Protein AF-X0XJQ6-F1 (afdb_monomer_lite)

Secondary structure (DSSP, 8-state):
----SS---S--------HHHHHHHHHHHHHHHHHHHHHHHHHHT--HHHHHHSHHHHHHHHHH-HHHHHHTT--HHHHHHHHS--

Organism: NCBI:txid412755

pLDDT: mean 89.47, std 9.41, range [48.34, 96.94]

Foldseek 3Di:
DPDDPDDPPDDDDDDDDCPVVVVVVVCVLCVLVLVLLVLVCVVVVHDSVVSSVCVVVVLVVCLVDVVVCVVSVDDPVSNVSSPDDD

Sequence (86 aa):
AASKQNQKTGFTSYKKPTRILKIWLNNQRTAKKKSIAKKYAKYVHVGEKRALQEFPIIKQILKSNQAIQEELKLNEEEIEYLGKPI

Structure (mmCIF, N/CA/C/O backbone):
data_AF-X0XJQ6-F1
#
_entry.id   AF-X0XJQ6-F1
#
loop_
_atom_site.group_PDB
_atom_site.id
_atom_site.type_symbol
_atom_site.label_atom_id
_atom_site.label_alt_id
_atom_site.label_comp_id
_atom_site.label_asym_id
_atom_site.label_entity_id
_atom_site.label_seq_id
_atom_site.pdbx_PDB_ins_code
_atom_site.Cartn_x
_atom_site.Cartn_y
_atom_site.Cartn_z
_atom_site.occupancy
_atom_site.B_iso_or_equiv
_atom_site.auth_seq_id
_atom_site.auth_comp_id
_atom_site.auth_asym_id
_atom_site.auth_atom_id
_atom_site.pdbx_PDB_model_num
ATOM 1 N N . ALA A 1 1 ? -29.328 29.467 15.463 1.00 48.34 1 ALA A N 1
ATOM 2 C CA . ALA A 1 1 ? -28.849 28.406 16.373 1.00 48.34 1 ALA A CA 1
ATOM 3 C C . ALA A 1 1 ? -29.380 27.060 15.883 1.00 48.34 1 ALA A C 1
ATOM 5 O O . ALA A 1 1 ? -30.587 26.866 15.889 1.00 48.34 1 ALA A O 1
ATOM 6 N N . ALA A 1 2 ? -28.526 26.165 15.377 1.00 51.56 2 ALA A N 1
ATOM 7 C CA . ALA A 1 2 ? -28.964 24.865 14.859 1.00 51.56 2 ALA A CA 1
ATOM 8 C C . ALA A 1 2 ? -29.205 23.887 16.024 1.00 51.56 2 ALA A C 1
ATOM 10 O O . ALA A 1 2 ? -28.348 23.076 16.375 1.00 51.56 2 ALA A O 1
ATOM 11 N N . SER A 1 3 ? -30.362 24.038 16.671 1.00 61.84 3 SER A N 1
ATOM 12 C CA . SER A 1 3 ? -30.860 23.132 17.704 1.00 61.84 3 SER A CA 1
ATOM 13 C C . SER A 1 3 ? -31.174 21.780 17.066 1.00 61.84 3 SER A C 1
ATOM 15 O O . SER A 1 3 ? -31.911 21.704 16.083 1.00 61.84 3 SER A O 1
ATOM 17 N N . LYS A 1 4 ? -30.572 20.703 17.575 1.00 72.44 4 LYS A N 1
ATOM 18 C CA . LYS A 1 4 ? -30.859 19.346 17.098 1.00 72.44 4 LYS A CA 1
ATOM 19 C C . LYS A 1 4 ? -32.345 19.051 17.331 1.00 72.44 4 LYS A C 1
ATOM 21 O O . LYS A 1 4 ? -32.819 19.209 18.447 1.00 72.44 4 LYS A O 1
ATOM 26 N N . GLN A 1 5 ? -33.030 18.580 16.288 1.00 71.88 5 GLN A N 1
ATOM 27 C CA . GLN A 1 5 ? -34.472 18.279 16.276 1.00 71.88 5 GLN A CA 1
ATOM 28 C C . GLN A 1 5 ? -34.915 17.304 17.386 1.00 71.88 5 GLN A C 1
ATOM 30 O O . GLN A 1 5 ? -36.054 17.370 17.820 1.00 71.88 5 GLN A O 1
ATOM 35 N N . ASN A 1 6 ? -34.017 16.442 17.884 1.00 77.44 6 ASN A N 1
ATOM 36 C CA . ASN A 1 6 ? -34.285 15.524 18.993 1.00 77.44 6 ASN A CA 1
ATOM 37 C C . ASN A 1 6 ? -33.180 15.576 20.055 1.00 77.44 6 ASN A C 1
ATOM 39 O O . ASN A 1 6 ? -31.982 15.576 19.738 1.00 77.44 6 ASN A O 1
ATOM 43 N N . GLN A 1 7 ? -33.591 15.562 21.324 1.00 77.44 7 GLN A N 1
ATOM 44 C CA . GLN A 1 7 ? -32.689 15.451 22.467 1.00 77.44 7 GLN A CA 1
ATOM 45 C C . GLN A 1 7 ? -32.158 14.017 22.580 1.00 77.44 7 GLN A C 1
ATOM 47 O O . GLN A 1 7 ? -32.903 13.048 22.455 1.00 77.44 7 GLN A O 1
ATOM 52 N N . LYS A 1 8 ? -30.849 13.864 22.808 1.00 79.19 8 LYS A N 1
ATOM 53 C CA . LYS A 1 8 ? -30.248 12.543 23.033 1.00 79.19 8 LYS A CA 1
ATOM 54 C C . LYS A 1 8 ? -30.537 12.102 24.469 1.00 79.19 8 LYS A C 1
ATOM 56 O O . LYS A 1 8 ? -29.812 12.486 25.376 1.00 79.19 8 LYS A O 1
ATOM 61 N N . THR A 1 9 ? -31.570 11.291 24.667 1.00 81.25 9 THR A N 1
ATOM 62 C CA . THR A 1 9 ? -32.053 10.817 25.979 1.00 81.25 9 THR A CA 1
ATOM 63 C C . THR A 1 9 ? -31.260 9.630 26.560 1.00 81.25 9 THR A C 1
ATOM 65 O O . THR A 1 9 ? -31.792 8.845 27.335 1.00 81.25 9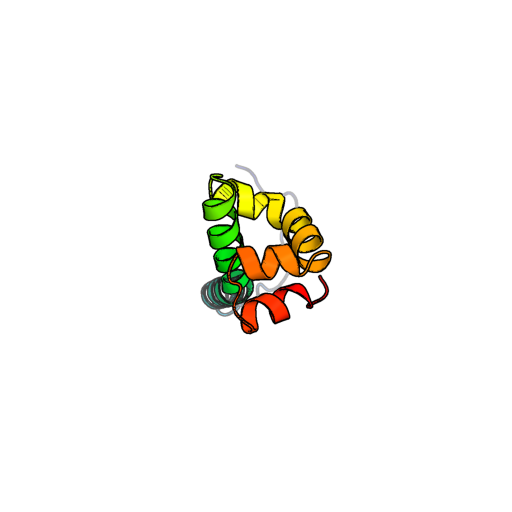 THR A O 1
ATOM 68 N N . GLY A 1 10 ? -29.975 9.477 26.214 1.00 85.19 10 GLY A N 1
ATOM 69 C CA . GLY A 1 10 ? -29.140 8.340 26.634 1.00 85.19 10 GLY A CA 1
ATOM 70 C C . GLY A 1 10 ? -27.868 8.743 27.384 1.00 85.19 10 GLY A C 1
ATOM 71 O O . GLY A 1 10 ? -27.331 9.834 27.186 1.00 85.19 10 GLY A O 1
ATOM 72 N N . PHE A 1 11 ? -27.343 7.833 28.211 1.00 86.75 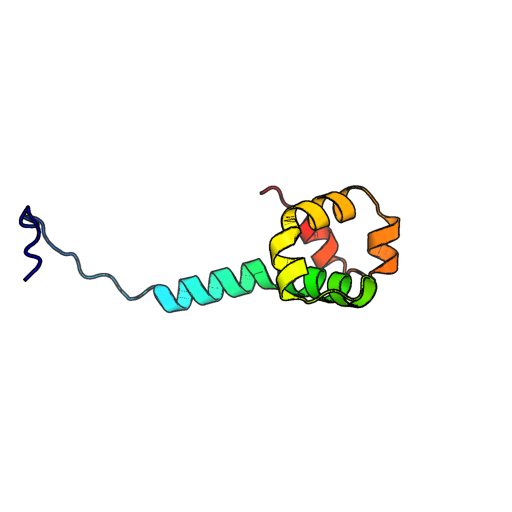11 PHE A N 1
ATOM 73 C CA . PHE A 1 11 ? -26.077 8.029 28.921 1.00 86.75 11 PHE A CA 1
ATOM 74 C C . PHE A 1 11 ? -24.897 8.126 27.941 1.00 86.75 11 PHE A C 1
ATOM 76 O O . PHE A 1 11 ? -24.632 7.207 27.161 1.00 86.75 11 PHE A O 1
ATOM 83 N N . THR A 1 12 ? -24.150 9.232 27.990 1.00 83.94 12 THR A N 1
ATOM 84 C CA . THR A 1 12 ? -22.920 9.386 27.199 1.00 83.94 12 THR A CA 1
ATOM 85 C C . THR A 1 12 ? -21.754 8.762 27.959 1.00 83.94 12 THR A C 1
ATOM 87 O O . THR A 1 12 ? -21.100 9.415 28.766 1.00 83.94 12 THR A O 1
ATOM 90 N N . SER A 1 13 ? -21.491 7.480 27.700 1.00 87.38 13 SER A N 1
ATOM 91 C CA . SER A 1 13 ? -20.347 6.778 28.289 1.00 87.38 13 SER A CA 1
ATOM 92 C C . SER A 1 13 ? -19.024 7.406 27.838 1.00 87.38 13 SER A C 1
ATOM 94 O O . SER A 1 13 ? -18.757 7.534 26.637 1.00 87.38 13 SER A O 1
ATOM 96 N N . TYR A 1 14 ? -18.188 7.787 28.807 1.00 89.81 14 TYR A N 1
ATOM 97 C CA . TYR A 1 14 ? -16.835 8.268 28.550 1.00 89.81 14 TYR A CA 1
ATOM 98 C C . TYR A 1 14 ? -15.991 7.154 27.921 1.00 89.81 14 TYR A C 1
ATOM 100 O O . TYR A 1 14 ? -15.899 6.044 28.444 1.00 89.81 14 TYR A O 1
ATOM 108 N N . LYS A 1 15 ? -15.345 7.457 26.793 1.00 89.31 15 LYS A N 1
ATOM 109 C CA . LYS A 1 15 ? -14.416 6.545 26.118 1.00 89.31 15 LYS A CA 1
ATOM 110 C C . LYS A 1 15 ? -13.042 7.183 26.040 1.00 89.31 15 LYS A C 1
ATOM 112 O O . LYS A 1 15 ? -12.915 8.345 25.657 1.00 89.31 15 LYS A O 1
ATOM 117 N N . LYS A 1 16 ? -12.006 6.388 26.312 1.00 92.75 16 LYS A N 1
ATOM 118 C CA . LYS A 1 16 ? -10.616 6.812 26.119 1.00 92.75 16 LYS A CA 1
ATOM 119 C C . LYS A 1 16 ? -10.367 7.239 24.661 1.00 92.75 16 LYS A C 1
ATOM 121 O O . LYS A 1 16 ? -10.876 6.587 23.739 1.00 92.75 16 LYS A O 1
ATOM 126 N N . PRO A 1 17 ? -9.573 8.294 24.414 1.00 93.94 17 PRO A N 1
ATOM 127 C CA . PRO A 1 17 ? -9.263 8.733 23.061 1.00 93.94 17 PRO A CA 1
ATOM 128 C C . PRO A 1 17 ? -8.453 7.658 22.324 1.00 93.94 17 PRO A C 1
ATOM 130 O O . PRO A 1 17 ? -7.315 7.362 22.662 1.00 93.94 17 PRO A O 1
ATOM 133 N N . THR A 1 18 ? -9.034 7.076 21.273 1.00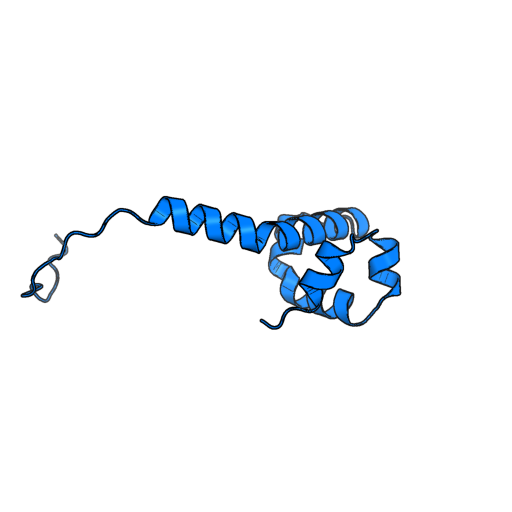 96.00 18 THR A N 1
ATOM 134 C CA . THR A 1 18 ? -8.374 6.051 20.432 1.00 96.00 18 THR A CA 1
ATOM 135 C C . THR A 1 18 ? -7.847 6.609 19.110 1.00 96.00 18 THR A C 1
ATOM 137 O O . THR A 1 18 ? -7.321 5.866 18.284 1.00 96.00 18 THR A O 1
ATOM 140 N N . ARG A 1 19 ? -7.992 7.920 18.873 1.00 96.00 19 ARG A N 1
ATOM 141 C CA . ARG A 1 19 ? -7.703 8.544 17.573 1.00 96.00 19 ARG A CA 1
ATOM 142 C C . ARG A 1 19 ? -6.236 8.404 17.164 1.00 96.00 19 ARG A C 1
ATOM 144 O O . ARG A 1 19 ? -5.973 8.044 16.025 1.00 96.00 19 ARG A O 1
ATOM 151 N N . ILE A 1 20 ? -5.307 8.636 18.091 1.00 96.00 20 ILE A N 1
ATOM 152 C CA . ILE A 1 20 ? -3.859 8.535 17.838 1.00 96.00 20 ILE A CA 1
ATOM 153 C C . ILE A 1 20 ? -3.496 7.108 17.414 1.00 96.00 20 ILE A C 1
ATOM 155 O O . ILE A 1 20 ? -2.856 6.915 16.384 1.00 96.00 20 ILE A O 1
ATOM 159 N N . LEU A 1 21 ? -4.007 6.110 18.143 1.00 96.00 21 LEU A N 1
ATOM 160 C CA . LEU A 1 21 ? -3.816 4.700 17.808 1.00 96.00 21 LEU A CA 1
ATOM 161 C C . LEU A 1 21 ? -4.372 4.365 16.418 1.00 96.00 21 LEU A C 1
ATOM 163 O O . LEU A 1 21 ? -3.705 3.708 15.627 1.00 96.00 21 LEU A O 1
ATOM 167 N N . LYS A 1 22 ? -5.573 4.846 16.084 1.00 96.75 22 LYS A N 1
ATOM 168 C CA . LYS A 1 22 ? -6.177 4.622 14.760 1.00 96.75 22 LYS A CA 1
ATOM 169 C C . LYS A 1 22 ? -5.348 5.235 13.629 1.00 96.75 22 LYS A C 1
ATOM 171 O O . LYS A 1 22 ? -5.176 4.592 12.597 1.00 96.75 22 LYS A O 1
ATOM 176 N N . ILE A 1 23 ? -4.822 6.447 13.825 1.00 96.94 23 ILE A N 1
ATOM 177 C CA . ILE A 1 23 ? -3.930 7.105 12.857 1.00 96.94 23 ILE A CA 1
ATOM 178 C C . ILE A 1 23 ? -2.664 6.269 12.664 1.00 96.94 23 ILE A C 1
ATOM 180 O O . ILE A 1 23 ? -2.284 5.995 11.527 1.00 96.94 23 ILE A O 1
ATOM 184 N N . TRP A 1 24 ? -2.052 5.816 13.759 1.00 96.94 24 TRP A N 1
ATOM 185 C CA . TRP A 1 24 ? -0.855 4.981 13.711 1.00 96.94 24 TRP A CA 1
ATOM 186 C C . TRP A 1 24 ? -1.103 3.660 12.970 1.00 96.94 24 TRP A C 1
ATOM 188 O O . TRP A 1 24 ? -0.378 3.341 12.030 1.00 96.94 24 TRP A O 1
ATOM 198 N N . LEU A 1 25 ? -2.190 2.951 13.294 1.00 96.69 25 LEU A N 1
ATOM 199 C CA . LEU A 1 25 ? -2.573 1.709 12.613 1.00 96.69 25 LEU A CA 1
ATOM 200 C C . LEU A 1 25 ? -2.796 1.919 11.110 1.00 96.69 25 LEU A C 1
ATOM 202 O O . LEU A 1 25 ? -2.359 1.107 10.296 1.00 96.69 25 LEU A O 1
ATOM 206 N N . ASN A 1 26 ? -3.456 3.013 10.725 1.00 95.31 26 ASN A N 1
ATOM 207 C CA . ASN A 1 26 ? -3.659 3.341 9.317 1.00 95.31 26 ASN A CA 1
ATOM 208 C C . ASN A 1 26 ? -2.336 3.660 8.602 1.00 95.31 26 ASN A C 1
ATOM 210 O O . ASN A 1 26 ? -2.108 3.205 7.479 1.00 95.31 26 ASN A O 1
ATOM 214 N N . ASN A 1 27 ? -1.441 4.407 9.249 1.00 95.25 27 ASN A N 1
ATOM 215 C CA . ASN A 1 27 ? -0.119 4.707 8.703 1.00 95.25 27 ASN A CA 1
ATOM 216 C C . ASN A 1 27 ? 0.699 3.429 8.496 1.00 95.25 27 ASN A C 1
ATOM 218 O O . ASN A 1 27 ? 1.285 3.264 7.428 1.00 95.25 27 ASN A O 1
ATOM 222 N N . GLN A 1 28 ? 0.655 2.500 9.453 1.00 93.38 28 GLN A N 1
ATOM 223 C CA . GLN A 1 28 ? 1.348 1.219 9.351 1.00 93.38 28 GLN A CA 1
ATOM 224 C C . GLN A 1 28 ? 0.807 0.371 8.192 1.00 93.38 28 GLN A C 1
ATOM 226 O O . GLN A 1 28 ? 1.575 -0.115 7.364 1.00 93.38 28 GLN A O 1
ATOM 231 N N . ARG A 1 29 ? -0.522 0.251 8.064 1.00 90.62 29 ARG A N 1
ATOM 232 C CA . ARG A 1 29 ? -1.163 -0.507 6.970 1.00 90.62 29 ARG A CA 1
ATOM 233 C C . ARG A 1 29 ? -0.888 0.084 5.587 1.00 90.62 29 ARG A C 1
ATOM 235 O O . ARG A 1 29 ? -0.795 -0.651 4.608 1.00 90.62 29 ARG A O 1
ATOM 242 N N . THR A 1 30 ? -0.779 1.408 5.492 1.00 92.75 30 THR A N 1
ATOM 243 C CA . THR A 1 30 ? -0.582 2.114 4.215 1.00 92.75 30 THR A CA 1
ATOM 244 C C . THR A 1 30 ? 0.886 2.339 3.856 1.00 92.75 30 THR A C 1
ATOM 246 O O . THR A 1 30 ? 1.163 2.808 2.753 1.00 92.75 30 THR A O 1
ATOM 249 N N . ALA A 1 31 ? 1.832 1.985 4.732 1.00 94.19 31 ALA A N 1
ATOM 250 C CA . ALA A 1 31 ? 3.262 2.192 4.507 1.00 94.19 31 ALA A CA 1
ATOM 251 C C . ALA A 1 31 ? 3.754 1.509 3.218 1.00 94.19 31 ALA A C 1
ATOM 253 O O . ALA A 1 31 ? 4.383 2.152 2.378 1.00 94.19 31 ALA A O 1
ATOM 254 N N . LYS A 1 32 ? 3.388 0.236 3.010 1.00 93.00 32 LYS A N 1
ATOM 255 C CA . LYS A 1 32 ? 3.775 -0.532 1.813 1.00 93.00 32 LYS A CA 1
ATOM 256 C C . LYS A 1 32 ? 3.132 0.006 0.538 1.00 93.00 32 LYS A C 1
ATOM 258 O O . LYS A 1 32 ? 3.825 0.223 -0.449 1.00 93.00 32 LYS A O 1
ATOM 263 N N . LYS A 1 33 ? 1.843 0.361 0.596 1.00 93.75 33 LYS A N 1
ATOM 264 C CA . LYS A 1 33 ? 1.144 1.052 -0.501 1.00 93.75 33 LYS A CA 1
ATOM 265 C C . LYS A 1 33 ? 1.873 2.331 -0.931 1.00 93.75 33 LYS A C 1
ATOM 267 O O . LYS A 1 33 ? 2.040 2.561 -2.124 1.00 93.75 33 LYS A O 1
ATOM 272 N N . LYS A 1 34 ? 2.325 3.152 0.024 1.00 94.81 34 LYS A N 1
ATOM 273 C CA . LYS A 1 34 ? 3.074 4.388 -0.262 1.00 94.81 34 LYS A CA 1
ATOM 274 C C . LYS A 1 34 ? 4.437 4.109 -0.894 1.00 94.81 34 LYS A C 1
ATOM 276 O O . LYS A 1 34 ? 4.807 4.809 -1.829 1.00 94.81 34 LYS A O 1
ATOM 281 N N . SER A 1 35 ? 5.149 3.088 -0.420 1.00 96.31 35 SER A N 1
ATOM 282 C CA . SER A 1 35 ? 6.439 2.685 -0.990 1.00 96.31 35 SER A CA 1
ATOM 283 C C . SER A 1 35 ? 6.311 2.262 -2.458 1.00 96.31 35 SER A C 1
ATOM 285 O O . SER A 1 35 ? 6.981 2.825 -3.324 1.00 96.31 35 SER A O 1
ATOM 287 N N . ILE A 1 36 ? 5.360 1.371 -2.759 1.00 94.69 36 ILE A N 1
ATOM 288 C CA . ILE A 1 36 ? 5.090 0.899 -4.127 1.00 94.69 36 ILE A CA 1
ATOM 289 C C . ILE A 1 36 ? 4.665 2.064 -5.027 1.00 94.69 36 ILE A C 1
ATOM 291 O O . ILE A 1 36 ? 5.213 2.238 -6.113 1.00 94.69 36 ILE A O 1
ATOM 295 N N . ALA A 1 37 ? 3.736 2.908 -4.562 1.00 95.62 37 ALA A N 1
ATOM 296 C CA . ALA A 1 37 ? 3.281 4.068 -5.325 1.00 95.62 37 ALA A CA 1
ATOM 297 C C . ALA A 1 37 ? 4.427 5.041 -5.643 1.00 95.62 37 ALA A C 1
ATOM 299 O O . ALA A 1 37 ? 4.460 5.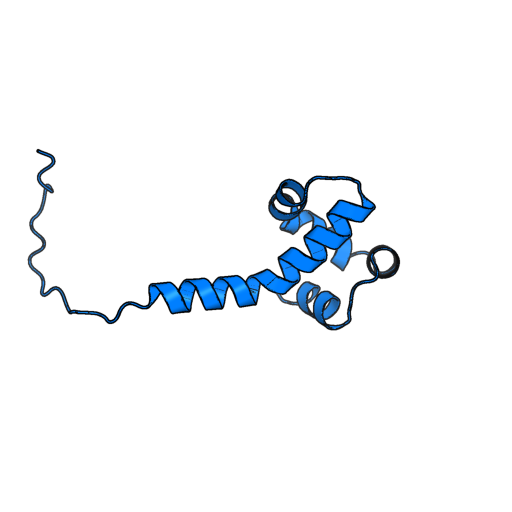601 -6.734 1.00 95.62 37 ALA A O 1
ATOM 300 N N . LYS A 1 38 ? 5.390 5.211 -4.729 1.00 95.69 38 LYS A N 1
ATOM 301 C CA . LYS A 1 38 ? 6.582 6.037 -4.949 1.00 95.69 38 LYS A CA 1
ATOM 302 C C . LYS A 1 38 ? 7.526 5.437 -5.991 1.00 95.69 38 LYS A C 1
ATOM 304 O O . LYS A 1 38 ? 8.038 6.176 -6.827 1.00 95.69 38 LYS A O 1
ATOM 309 N N . LYS A 1 39 ? 7.761 4.121 -5.960 1.00 95.06 39 LYS A N 1
ATOM 310 C CA . LYS A 1 39 ? 8.571 3.426 -6.979 1.00 95.06 39 LYS A CA 1
ATOM 311 C C . LYS A 1 39 ? 7.922 3.549 -8.360 1.00 95.06 39 LYS A C 1
ATOM 313 O O . LYS A 1 39 ? 8.576 3.975 -9.306 1.00 95.06 39 LYS A O 1
ATOM 318 N N . TYR A 1 40 ? 6.616 3.305 -8.431 1.00 95.00 40 TYR A N 1
ATOM 319 C CA . TYR A 1 40 ? 5.828 3.449 -9.654 1.00 95.00 40 TYR A CA 1
ATOM 320 C C . TYR A 1 40 ? 5.841 4.881 -10.204 1.00 95.00 40 TYR A C 1
ATOM 322 O O . TYR A 1 40 ? 6.123 5.099 -11.378 1.00 95.00 40 TYR A O 1
ATOM 330 N N . ALA A 1 41 ? 5.609 5.872 -9.340 1.00 95.81 41 ALA A N 1
ATOM 331 C CA . ALA A 1 41 ? 5.639 7.289 -9.693 1.00 95.81 41 ALA A CA 1
ATOM 332 C C . ALA A 1 41 ? 6.979 7.716 -10.312 1.00 95.81 41 ALA A C 1
ATOM 334 O O . ALA A 1 41 ? 6.992 8.459 -11.291 1.00 95.81 41 ALA A O 1
ATOM 335 N N . LYS A 1 42 ? 8.101 7.220 -9.770 1.00 94.12 42 LYS A N 1
ATOM 336 C CA . LYS A 1 42 ? 9.443 7.488 -10.306 1.00 94.12 42 LYS A CA 1
ATOM 337 C C . LYS A 1 42 ? 9.666 6.864 -11.680 1.00 94.12 42 LYS A C 1
ATOM 339 O O . LYS A 1 42 ? 10.278 7.512 -12.515 1.00 94.12 42 LYS A O 1
ATOM 344 N N . TYR A 1 43 ? 9.183 5.642 -11.891 1.00 93.69 43 TYR A N 1
ATOM 345 C CA . TYR A 1 43 ? 9.341 4.923 -13.155 1.00 93.69 43 TYR A CA 1
ATOM 346 C C . TYR A 1 43 ? 8.509 5.551 -14.286 1.00 93.69 43 TYR A C 1
ATOM 348 O O . TYR A 1 43 ? 9.008 5.747 -15.385 1.00 93.69 43 TYR A O 1
ATOM 356 N N . VAL A 1 44 ? 7.256 5.929 -14.004 1.00 92.81 44 VAL A N 1
ATOM 357 C CA . VAL A 1 44 ? 6.325 6.492 -15.007 1.00 92.81 44 VAL A CA 1
ATOM 358 C C . VAL A 1 44 ? 6.409 8.026 -15.098 1.00 92.81 44 VAL A C 1
ATOM 360 O O . VAL A 1 44 ? 5.743 8.639 -15.924 1.00 92.81 44 VAL A O 1
ATOM 363 N N . HIS A 1 45 ? 7.219 8.674 -14.255 1.00 94.69 45 HIS A N 1
ATOM 364 C CA . HIS A 1 45 ? 7.324 10.137 -14.157 1.00 94.69 45 HIS A CA 1
ATOM 365 C C . HIS A 1 45 ? 5.983 10.835 -13.855 1.00 94.69 45 HIS A C 1
ATOM 367 O O . HIS A 1 45 ? 5.621 11.847 -14.452 1.00 94.69 45 HIS A O 1
ATOM 373 N N . VAL A 1 46 ? 5.238 10.303 -12.883 1.00 95.25 46 VAL A N 1
ATOM 374 C CA . VAL A 1 46 ? 3.943 10.840 -12.431 1.00 95.25 46 VAL A CA 1
ATOM 375 C C . VAL A 1 46 ? 4.031 11.274 -10.967 1.00 95.25 46 VAL A C 1
ATOM 377 O O . VAL A 1 46 ? 4.839 10.768 -10.196 1.00 95.25 46 VAL A O 1
ATOM 380 N N . GLY A 1 47 ? 3.189 12.219 -10.543 1.00 96.44 47 GLY A N 1
ATOM 381 C CA . GLY A 1 47 ? 3.127 12.638 -9.142 1.00 96.44 47 GLY A CA 1
ATOM 382 C C . GLY A 1 47 ? 2.673 11.519 -8.191 1.00 96.44 47 GLY A C 1
ATOM 383 O O . GLY A 1 47 ? 1.695 10.819 -8.457 1.00 96.44 47 GLY A O 1
ATOM 384 N N . GLU A 1 48 ? 3.312 11.415 -7.019 1.00 95.38 48 GLU A N 1
ATOM 385 C CA . GLU A 1 48 ? 3.009 10.387 -6.002 1.00 95.38 48 GLU A CA 1
ATOM 386 C C . GLU A 1 48 ? 1.530 10.386 -5.570 1.00 95.38 48 GLU A C 1
ATOM 388 O O . GLU A 1 48 ? 0.932 9.332 -5.351 1.00 95.38 48 GLU A O 1
ATOM 393 N N . LYS A 1 49 ? 0.907 11.571 -5.486 1.00 94.69 49 LYS A N 1
ATOM 394 C CA . LYS A 1 49 ? -0.518 11.707 -5.140 1.00 94.69 49 LYS A CA 1
ATOM 395 C C . LYS A 1 49 ? -1.427 11.018 -6.158 1.00 94.69 49 LYS A C 1
ATOM 397 O O . LYS A 1 49 ? -2.374 10.350 -5.755 1.00 94.69 49 LYS A O 1
ATOM 402 N N . ARG A 1 50 ? -1.115 11.149 -7.451 1.00 95.25 50 ARG A N 1
ATOM 403 C CA . ARG A 1 50 ?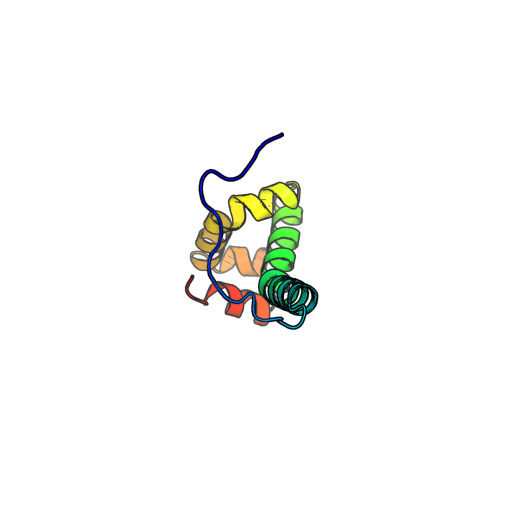 -1.881 10.524 -8.533 1.00 95.25 50 ARG A CA 1
ATOM 404 C C . ARG A 1 50 ? -1.699 9.007 -8.520 1.00 95.25 50 ARG A C 1
ATOM 406 O O . ARG A 1 50 ? -2.687 8.282 -8.508 1.00 95.25 50 ARG A O 1
ATOM 413 N N . ALA A 1 51 ? -0.461 8.531 -8.365 1.00 95.88 51 ALA A N 1
ATOM 414 C CA . ALA A 1 51 ? -0.174 7.101 -8.220 1.00 95.88 51 ALA A CA 1
ATOM 415 C C . ALA A 1 51 ? -0.898 6.462 -7.013 1.00 95.88 51 ALA A C 1
ATOM 417 O O . ALA A 1 51 ? -1.315 5.309 -7.066 1.00 95.88 51 ALA A O 1
ATOM 418 N N . LEU A 1 52 ? -1.096 7.203 -5.917 1.00 95.06 52 LEU A N 1
ATOM 419 C CA . LEU A 1 52 ? -1.856 6.723 -4.756 1.00 95.06 52 LEU A CA 1
ATOM 420 C C . LEU A 1 52 ? -3.373 6.663 -4.982 1.00 95.06 52 LEU A C 1
ATOM 422 O O . LEU A 1 52 ? -4.026 5.775 -4.418 1.00 95.06 52 LEU A O 1
ATOM 426 N N . GLN A 1 53 ? -3.921 7.603 -5.756 1.00 95.12 53 GLN A N 1
ATOM 427 C CA . GLN A 1 53 ? -5.336 7.637 -6.137 1.00 95.12 53 GLN A CA 1
ATOM 428 C C . GLN A 1 53 ? -5.670 6.481 -7.085 1.00 95.12 53 GLN A C 1
ATOM 430 O O . GLN A 1 53 ? -6.621 5.743 -6.844 1.00 95.12 53 GLN A O 1
ATOM 435 N N . GLU A 1 54 ? -4.825 6.266 -8.092 1.00 94.69 54 GLU A N 1
ATOM 436 C CA . GLU A 1 54 ? -4.972 5.214 -9.107 1.00 94.69 54 GLU A CA 1
ATOM 437 C C . GLU A 1 54 ? -4.413 3.850 -8.639 1.00 94.69 54 GLU A C 1
ATOM 439 O O . GLU A 1 54 ? -4.407 2.870 -9.385 1.00 94.69 54 GLU A O 1
ATOM 444 N N . PHE A 1 55 ? -3.984 3.745 -7.374 1.00 94.06 55 PHE A N 1
ATOM 445 C CA . PHE A 1 55 ? -3.348 2.544 -6.826 1.00 94.06 55 PHE A CA 1
ATOM 446 C C . PHE A 1 55 ? -4.146 1.239 -6.986 1.00 94.06 55 PHE A C 1
ATOM 448 O O . PHE A 1 55 ? -3.507 0.211 -7.175 1.00 94.06 55 PHE A O 1
ATOM 455 N N . PRO A 1 56 ? -5.494 1.202 -6.908 1.00 92.69 56 PRO A N 1
ATOM 456 C CA . PRO A 1 56 ? -6.236 -0.039 -7.144 1.00 92.69 56 PRO A CA 1
ATOM 457 C C . PRO A 1 56 ? -5.973 -0.642 -8.532 1.00 92.69 56 PRO A C 1
ATOM 459 O O . PRO A 1 56 ? -5.813 -1.854 -8.649 1.00 92.69 56 PRO A O 1
ATOM 462 N N . ILE A 1 57 ? -5.861 0.207 -9.558 1.00 92.81 57 ILE A N 1
ATOM 463 C CA . ILE A 1 57 ? -5.564 -0.206 -10.935 1.00 92.81 57 ILE A CA 1
ATOM 464 C C . ILE A 1 57 ? -4.103 -0.646 -11.029 1.00 92.81 57 ILE A C 1
ATOM 466 O O . ILE A 1 57 ? -3.811 -1.737 -11.513 1.00 92.81 57 ILE A O 1
ATOM 470 N N . ILE A 1 58 ? -3.189 0.160 -10.480 1.00 92.62 58 ILE A N 1
ATOM 471 C CA . ILE A 1 58 ? -1.753 -0.149 -10.457 1.00 92.62 58 ILE A CA 1
ATOM 472 C C . ILE A 1 58 ? -1.499 -1.483 -9.741 1.00 92.62 58 ILE A C 1
ATOM 474 O O . ILE A 1 58 ? -0.749 -2.312 -10.240 1.00 92.62 58 ILE A O 1
ATOM 478 N N . LYS A 1 59 ? -2.173 -1.746 -8.614 1.00 92.75 59 LYS A N 1
ATOM 479 C CA . LYS A 1 59 ? -2.079 -3.018 -7.882 1.00 92.75 59 LYS A CA 1
ATOM 480 C C . LYS A 1 59 ? -2.447 -4.201 -8.776 1.00 92.75 59 LYS A C 1
ATOM 482 O O . LYS A 1 59 ? -1.759 -5.215 -8.727 1.00 92.75 59 LYS A O 1
ATOM 487 N N . GLN A 1 60 ? -3.502 -4.079 -9.581 1.00 91.81 60 GLN A N 1
ATOM 488 C CA . GLN A 1 60 ? -3.924 -5.145 -10.487 1.00 91.81 60 GLN A CA 1
ATOM 489 C C . GLN A 1 60 ? -2.892 -5.389 -11.593 1.00 91.81 60 GLN A C 1
ATOM 491 O O . GLN A 1 60 ? -2.544 -6.540 -11.843 1.00 91.81 60 GLN A O 1
ATOM 496 N N . ILE A 1 61 ? -2.351 -4.320 -12.187 1.00 91.19 61 ILE A N 1
ATOM 497 C CA . ILE A 1 61 ? -1.304 -4.396 -13.220 1.00 91.19 61 ILE A CA 1
ATOM 498 C C . ILE A 1 61 ? -0.049 -5.081 -12.667 1.00 91.19 61 ILE A C 1
ATOM 500 O O . ILE A 1 61 ? 0.476 -6.015 -13.276 1.00 91.19 61 ILE A O 1
ATOM 504 N N . LEU A 1 62 ? 0.390 -4.669 -11.474 1.00 91.00 62 LEU A N 1
ATOM 505 C CA . LEU A 1 62 ? 1.552 -5.253 -10.804 1.00 91.00 62 LEU A CA 1
ATOM 506 C C . LEU A 1 62 ? 1.320 -6.713 -10.422 1.00 91.00 62 LEU A C 1
ATOM 508 O O . LEU A 1 62 ? 2.237 -7.518 -10.513 1.00 91.00 62 LEU A O 1
ATOM 512 N N . LYS A 1 63 ? 0.097 -7.078 -10.026 1.00 89.56 63 LYS A N 1
ATOM 513 C CA . LYS A 1 63 ? -0.252 -8.468 -9.715 1.00 89.56 63 LYS A CA 1
ATOM 514 C C . LYS A 1 63 ? -0.268 -9.354 -10.964 1.00 89.56 63 LYS A C 1
ATOM 516 O O . LYS A 1 63 ? 0.074 -10.526 -10.867 1.00 89.56 63 LYS A O 1
ATOM 521 N N . SER A 1 64 ? -0.681 -8.817 -12.112 1.00 89.00 64 SER A N 1
ATOM 522 C CA . SER A 1 64 ? -0.789 -9.585 -13.357 1.00 89.00 64 SER A CA 1
ATOM 523 C C . SER A 1 64 ? 0.541 -9.841 -14.060 1.00 89.00 64 SER A C 1
ATOM 525 O O . SER A 1 64 ? 0.631 -10.802 -14.818 1.00 89.00 64 SER A O 1
ATOM 527 N N . ASN A 1 65 ? 1.555 -8.996 -13.849 1.00 91.00 65 ASN A N 1
ATOM 528 C CA . ASN A 1 65 ? 2.802 -9.066 -14.605 1.00 91.00 65 ASN A CA 1
ATOM 529 C C . ASN A 1 65 ? 4.030 -9.015 -13.687 1.00 91.00 65 ASN A C 1
ATOM 531 O O . ASN A 1 65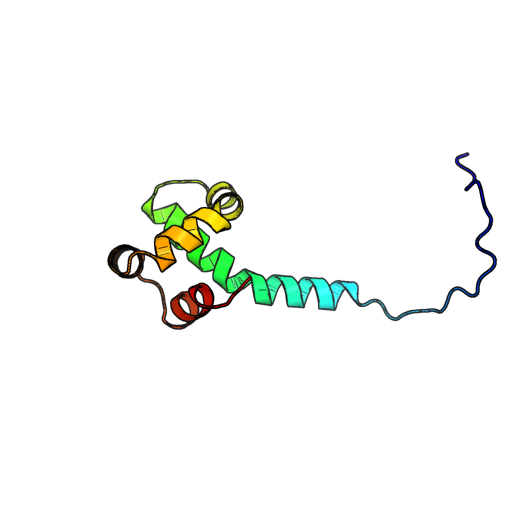 ? 4.294 -7.999 -13.042 1.00 91.00 65 ASN A O 1
ATOM 535 N N . GLN A 1 66 ? 4.799 -10.105 -13.683 1.00 89.25 66 GLN A N 1
ATOM 536 C CA . GLN A 1 66 ? 6.014 -10.243 -12.883 1.00 89.25 66 GLN A CA 1
ATOM 537 C C . GLN A 1 66 ? 7.169 -9.372 -13.402 1.00 89.25 66 GLN A C 1
ATOM 539 O O . GLN A 1 66 ? 7.910 -8.816 -12.597 1.00 89.25 66 GLN A O 1
ATOM 544 N N . ALA A 1 67 ? 7.276 -9.161 -14.719 1.00 90.50 67 ALA A N 1
ATOM 545 C CA . ALA A 1 67 ? 8.359 -8.372 -15.313 1.00 90.50 67 ALA A CA 1
ATOM 546 C C . ALA A 1 67 ? 8.355 -6.919 -14.806 1.00 90.50 67 ALA A C 1
ATOM 548 O O . ALA A 1 67 ? 9.391 -6.358 -14.462 1.00 90.50 67 ALA A O 1
ATOM 549 N N . ILE A 1 68 ? 7.163 -6.333 -14.646 1.00 88.81 68 ILE A N 1
ATOM 550 C CA . ILE A 1 68 ? 7.011 -4.961 -14.139 1.00 88.81 68 ILE A CA 1
ATOM 551 C C . ILE A 1 68 ? 7.466 -4.863 -12.671 1.00 88.81 68 ILE A C 1
ATOM 553 O O . ILE A 1 68 ? 7.991 -3.833 -12.247 1.00 88.81 68 ILE A O 1
ATOM 557 N N . GLN A 1 69 ? 7.297 -5.927 -11.876 1.00 91.00 69 GLN A N 1
ATOM 558 C CA . GLN A 1 69 ? 7.761 -5.949 -10.483 1.00 91.00 69 GLN A CA 1
ATOM 559 C C . GLN A 1 69 ? 9.292 -5.921 -10.393 1.00 91.00 69 GLN A C 1
ATOM 561 O O . GLN A 1 69 ? 9.843 -5.241 -9.521 1.00 91.00 69 GLN A O 1
ATOM 566 N N . GLU A 1 70 ? 9.962 -6.632 -11.302 1.00 90.69 70 GLU A N 1
ATOM 567 C CA . GLU A 1 70 ? 11.422 -6.674 -11.408 1.00 90.69 70 GLU A CA 1
ATOM 568 C C . GLU A 1 70 ? 11.981 -5.327 -11.874 1.00 90.69 70 GLU A C 1
ATOM 570 O O . GLU A 1 70 ? 12.902 -4.792 -11.251 1.00 90.69 70 GLU A O 1
ATOM 575 N N . GLU A 1 71 ? 11.363 -4.712 -12.888 1.00 91.38 71 GLU A N 1
ATOM 576 C CA . GLU A 1 71 ? 11.729 -3.371 -13.365 1.00 91.38 71 GLU A CA 1
ATOM 577 C C . GLU A 1 71 ? 11.602 -2.307 -12.264 1.00 91.38 71 GLU A C 1
ATOM 579 O O . GLU A 1 71 ? 12.474 -1.448 -12.103 1.00 91.38 71 GLU A O 1
ATOM 584 N N . LEU A 1 72 ? 10.545 -2.393 -11.449 1.00 90.62 72 LEU A N 1
ATOM 585 C CA . LEU A 1 72 ? 10.319 -1.505 -10.303 1.00 90.62 72 LEU A CA 1
ATOM 586 C C . LEU A 1 72 ? 11.213 -1.813 -9.097 1.00 90.62 72 LEU A C 1
ATOM 588 O O . LEU A 1 72 ? 11.227 -1.021 -8.146 1.00 90.62 72 LEU A O 1
ATOM 592 N N . LYS A 1 73 ? 11.948 -2.933 -9.118 1.00 91.44 73 LYS A N 1
ATOM 593 C CA . LYS A 1 73 ? 12.789 -3.421 -8.016 1.00 91.44 73 LYS A CA 1
ATOM 594 C C . LYS A 1 73 ? 11.999 -3.495 -6.706 1.00 91.44 73 LYS A C 1
ATOM 596 O O . LYS A 1 73 ? 12.357 -2.854 -5.710 1.00 91.44 73 LYS A O 1
ATOM 601 N N . LEU A 1 74 ? 10.856 -4.185 -6.727 1.00 91.56 74 LEU A N 1
ATOM 602 C CA . LEU A 1 74 ? 10.038 -4.396 -5.529 1.00 91.56 74 LEU A CA 1
ATOM 603 C C . LEU A 1 74 ? 10.739 -5.335 -4.540 1.00 91.56 74 LEU A C 1
ATOM 605 O O . LEU A 1 74 ? 11.401 -6.290 -4.934 1.00 91.56 74 LEU A O 1
ATOM 609 N N . ASN A 1 75 ? 10.584 -5.055 -3.248 1.00 93.19 75 ASN A N 1
ATOM 610 C CA . ASN A 1 75 ? 11.098 -5.930 -2.194 1.00 93.19 75 ASN A CA 1
ATOM 611 C C . ASN A 1 75 ? 10.107 -7.079 -1.940 1.00 93.19 75 ASN A C 1
ATOM 613 O O . ASN A 1 75 ? 8.909 -6.929 -2.181 1.00 93.19 75 ASN A O 1
ATOM 617 N N . GLU A 1 76 ? 10.571 -8.177 -1.347 1.00 90.69 76 GLU A N 1
ATOM 618 C CA . GLU A 1 76 ? 9.741 -9.350 -1.013 1.00 90.69 76 GLU A CA 1
ATOM 619 C C . GLU A 1 76 ? 8.482 -8.979 -0.207 1.00 90.69 76 GLU A C 1
ATOM 621 O O . GLU A 1 76 ? 7.370 -9.379 -0.545 1.00 90.69 76 GLU A O 1
ATOM 626 N N . GLU A 1 77 ? 8.625 -8.102 0.790 1.00 90.38 77 GLU A N 1
ATOM 627 C CA . GLU A 1 77 ? 7.506 -7.608 1.606 1.00 90.38 77 GLU A CA 1
ATOM 628 C C . GLU A 1 77 ? 6.468 -6.795 0.803 1.00 90.38 77 GLU A C 1
ATOM 630 O O . GLU A 1 77 ? 5.297 -6.698 1.179 1.00 90.38 77 GLU A O 1
ATOM 635 N N . GLU A 1 78 ? 6.890 -6.143 -0.284 1.00 90.94 78 GLU A N 1
ATOM 636 C CA . GLU A 1 78 ? 6.000 -5.385 -1.170 1.00 90.94 78 GLU A CA 1
ATOM 637 C C . GLU A 1 78 ? 5.249 -6.318 -2.120 1.00 90.94 78 GLU A C 1
ATOM 639 O O . GLU A 1 78 ? 4.064 -6.095 -2.372 1.00 90.94 78 GLU A O 1
ATOM 644 N N . ILE A 1 79 ? 5.904 -7.384 -2.583 1.00 90.50 79 ILE A N 1
ATOM 645 C CA . ILE A 1 79 ? 5.287 -8.442 -3.389 1.00 90.50 79 ILE A CA 1
ATOM 646 C C . ILE A 1 79 ? 4.225 -9.172 -2.555 1.00 90.50 79 ILE A C 1
ATOM 648 O O . ILE A 1 79 ? 3.083 -9.319 -2.995 1.00 90.50 79 ILE A O 1
ATOM 652 N N . GLU A 1 80 ? 4.540 -9.521 -1.304 1.00 90.94 80 GLU A N 1
ATOM 653 C CA . GLU A 1 80 ? 3.577 -10.129 -0.377 1.00 90.94 80 GLU A CA 1
ATOM 654 C C . GLU A 1 80 ? 2.352 -9.220 -0.153 1.00 90.94 80 GLU A C 1
ATOM 656 O O . GLU A 1 80 ? 1.206 -9.677 -0.105 1.00 90.94 80 GLU A O 1
ATOM 661 N N . TYR A 1 81 ? 2.563 -7.901 -0.076 1.00 90.56 81 TYR A N 1
ATOM 662 C CA . TYR A 1 81 ? 1.477 -6.929 0.066 1.00 90.56 81 TYR A CA 1
ATOM 663 C C . TYR A 1 81 ? 0.506 -6.932 -1.130 1.00 90.56 81 TYR A C 1
ATOM 665 O O . TYR A 1 81 ? -0.699 -6.726 -0.941 1.00 90.56 81 TYR A O 1
ATOM 673 N N . LEU A 1 82 ? 0.986 -7.188 -2.352 1.00 88.25 82 LEU A N 1
ATOM 674 C CA . LEU A 1 82 ? 0.135 -7.275 -3.546 1.00 88.25 82 LEU A CA 1
ATOM 675 C C . LEU A 1 82 ? -0.806 -8.490 -3.501 1.00 88.25 82 LEU A C 1
ATOM 677 O O . LEU A 1 82 ? -1.936 -8.403 -3.992 1.00 88.25 82 LEU A O 1
ATOM 681 N N . GLY A 1 83 ? -0.375 -9.585 -2.868 1.00 83.81 83 GLY A N 1
ATOM 682 C CA . GLY A 1 83 ? -1.135 -10.831 -2.739 1.00 83.81 83 GLY A CA 1
ATOM 683 C C . GLY A 1 83 ? -2.322 -10.766 -1.772 1.00 83.81 83 GLY A C 1
ATOM 684 O O . GLY A 1 83 ? -3.253 -11.561 -1.899 1.00 83.81 83 GLY A O 1
ATOM 685 N N . LYS A 1 84 ? -2.342 -9.804 -0.839 1.00 82.75 84 LYS A N 1
ATOM 686 C CA . LYS A 1 84 ? -3.409 -9.702 0.171 1.00 82.75 84 LYS A CA 1
ATOM 687 C C . LYS A 1 84 ? -4.756 -9.305 -0.468 1.00 82.75 84 LYS A C 1
ATOM 689 O O . LYS A 1 84 ? -4.791 -8.303 -1.205 1.00 82.75 84 LYS A O 1
ATOM 694 N N . PRO A 1 85 ? -5.850 -10.056 -0.204 1.00 72.38 85 PRO A N 1
ATOM 695 C CA . PRO A 1 85 ? -7.193 -9.680 -0.642 1.00 72.38 85 PRO A CA 1
ATOM 696 C C . PRO A 1 85 ? -7.624 -8.352 0.003 1.00 72.38 85 PRO A C 1
ATOM 698 O O . PRO A 1 85 ? -7.086 -7.959 1.040 1.00 72.38 85 PRO A O 1
ATOM 701 N N . ILE A 1 86 ? -8.521 -7.634 -0.683 1.00 59.91 86 ILE A N 1
ATOM 702 C CA . ILE A 1 86 ? -9.071 -6.333 -0.254 1.00 59.91 86 ILE A CA 1
ATOM 703 C C . ILE A 1 86 ? -10.066 -6.544 0.884 1.00 59.91 86 ILE A C 1
ATOM 705 O O . ILE A 1 86 ? -10.897 -7.466 0.748 1.00 59.91 86 ILE A O 1
#

Radius of gyration: 20.21 Å; chains: 1; bounding box: 47×39×44 Å